Protein AF-A0ABD7LPE0-F1 (afdb_monomer_lite)

Organism: Enterococcus faecium (NCBI:txid1352)

Radius of gyration: 12.64 Å; chains: 1; bounding box: 27×19×34 Å

Sequence (59 aa):
MNKKTDEIAADLVVAWLNHESQVSTKGESISPKEIAQAYLDIHYAVIYGQLPEDRKNDD

Foldseek 3Di:
DPVVLLVVLVVVLVVVVVVCVVPVPPPDDQDPVNSVVSSVQSSCCSVPVDGDPVPVDDD

Secondary structure (DSSP, 8-state):
--HHHHHHHHHHHHHHHHHHHHH--S-PPPPHHHHHHHHHHHHHHHHHSS--GGGS---

Structure (mmCIF, N/CA/C/O backbone):
data_AF-A0ABD7LPE0-F1
#
_entry.id   AF-A0ABD7LPE0-F1
#
loop_
_atom_site.group_PDB
_atom_site.id
_atom_site.type_symbol
_atom_site.label_atom_id
_atom_site.label_alt_id
_atom_site.label_comp_id
_atom_site.label_asym_id
_atom_site.label_entity_id
_atom_site.label_seq_id
_atom_site.pdbx_PDB_ins_code
_atom_site.Cartn_x
_atom_site.Cartn_y
_atom_site.Cartn_z
_atom_site.occupancy
_atom_site.B_iso_or_equiv
_atom_site.auth_seq_id
_atom_site.auth_comp_id
_atom_site.auth_asym_id
_atom_site.auth_atom_id
_atom_site.pdbx_PDB_model_num
ATOM 1 N N . MET A 1 1 ? 7.277 9.437 -13.430 1.00 53.94 1 MET A N 1
ATOM 2 C CA . MET A 1 1 ? 6.497 8.447 -12.660 1.00 53.94 1 MET A CA 1
ATOM 3 C C . MET A 1 1 ? 5.898 7.449 -13.626 1.00 53.94 1 MET A C 1
ATOM 5 O O . MET A 1 1 ? 5.379 7.860 -14.659 1.00 53.94 1 MET A O 1
ATOM 9 N N . ASN A 1 2 ? 6.084 6.158 -13.357 1.00 71.00 2 ASN A N 1
ATOM 10 C CA . ASN A 1 2 ? 5.603 5.085 -14.218 1.00 71.00 2 ASN A CA 1
ATOM 11 C C . ASN A 1 2 ? 4.232 4.676 -13.674 1.00 71.00 2 ASN A C 1
ATOM 13 O O . ASN A 1 2 ? 4.172 4.159 -1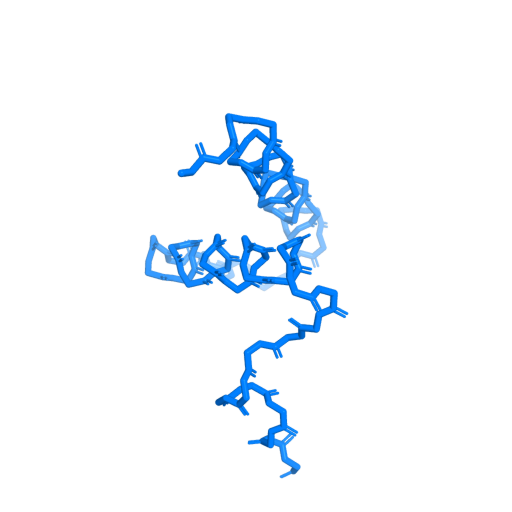2.568 1.00 71.00 2 ASN A O 1
ATOM 17 N N . LYS A 1 3 ? 3.146 4.918 -14.418 1.00 71.25 3 LYS A N 1
ATOM 18 C CA . LYS A 1 3 ? 1.759 4.737 -13.936 1.00 71.25 3 LYS A CA 1
ATOM 19 C C . LYS A 1 3 ? 1.514 3.375 -13.257 1.00 71.25 3 LYS A C 1
ATOM 21 O O . LYS A 1 3 ? 0.805 3.303 -12.265 1.00 71.25 3 LYS A O 1
ATOM 26 N N . LYS A 1 4 ? 2.187 2.326 -13.742 1.00 83.81 4 LYS A N 1
ATOM 27 C CA . LYS A 1 4 ? 2.148 0.971 -13.168 1.00 83.81 4 LYS A CA 1
ATOM 28 C C . LYS A 1 4 ? 2.717 0.880 -11.748 1.00 83.81 4 LYS A C 1
ATOM 30 O O . LYS A 1 4 ? 2.251 0.071 -10.961 1.00 83.81 4 LYS A O 1
ATOM 35 N N . THR A 1 5 ? 3.745 1.660 -11.430 1.00 83.94 5 THR A N 1
ATOM 36 C CA . THR A 1 5 ? 4.379 1.674 -10.105 1.00 83.94 5 THR A CA 1
ATOM 37 C C . THR A 1 5 ? 3.449 2.299 -9.070 1.00 83.94 5 THR A C 1
ATOM 39 O O . THR A 1 5 ? 3.297 1.736 -7.991 1.00 83.94 5 THR A O 1
ATOM 42 N N . ASP A 1 6 ? 2.794 3.411 -9.414 1.00 87.19 6 ASP A N 1
ATOM 43 C CA . ASP A 1 6 ? 1.815 4.066 -8.538 1.00 87.19 6 ASP A CA 1
ATOM 44 C C . ASP A 1 6 ? 0.615 3.142 -8.252 1.00 87.19 6 ASP A C 1
ATOM 46 O O . ASP A 1 6 ? 0.188 3.020 -7.105 1.00 87.19 6 ASP A O 1
ATOM 50 N N . GLU A 1 7 ? 0.121 2.428 -9.272 1.00 90.12 7 GLU A N 1
ATOM 51 C CA . GLU A 1 7 ? -0.963 1.440 -9.132 1.00 90.12 7 GLU A CA 1
ATOM 52 C C . GLU A 1 7 ? -0.566 0.286 -8.194 1.00 90.12 7 GLU A C 1
ATOM 54 O O . GLU A 1 7 ? -1.286 -0.006 -7.242 1.00 90.12 7 GLU A O 1
ATOM 59 N N . ILE A 1 8 ? 0.621 -0.306 -8.387 1.00 90.44 8 ILE A N 1
ATOM 60 C CA . ILE A 1 8 ? 1.124 -1.391 -7.524 1.00 90.44 8 ILE A CA 1
ATOM 61 C C . ILE A 1 8 ? 1.307 -0.913 -6.078 1.00 90.44 8 ILE A C 1
ATOM 63 O O . ILE A 1 8 ? 0.959 -1.631 -5.141 1.00 90.44 8 ILE A O 1
ATOM 67 N N . ALA A 1 9 ? 1.853 0.289 -5.879 1.00 90.00 9 ALA A N 1
ATOM 68 C CA . ALA A 1 9 ? 2.060 0.830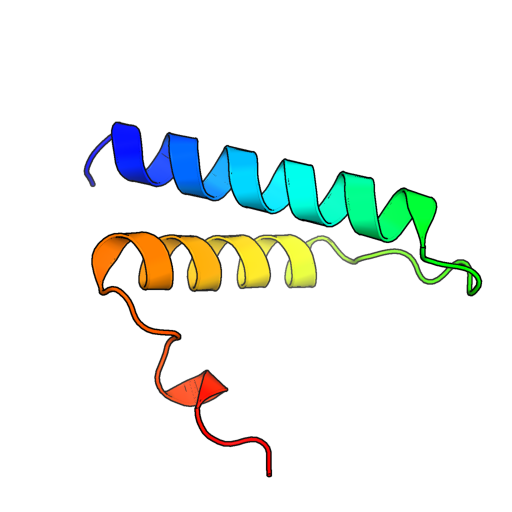 -4.541 1.00 90.00 9 ALA A CA 1
ATOM 69 C C . ALA A 1 9 ? 0.728 1.068 -3.815 1.00 90.00 9 ALA A C 1
ATOM 71 O O . ALA A 1 9 ? 0.597 0.715 -2.642 1.00 90.00 9 ALA A O 1
ATOM 72 N N . ALA A 1 10 ? -0.274 1.605 -4.516 1.00 91.25 10 ALA A N 1
ATOM 73 C CA . ALA A 1 10 ? -1.611 1.795 -3.966 1.00 91.25 10 ALA A CA 1
ATOM 74 C C . ALA A 1 10 ? -2.281 0.459 -3.600 1.00 91.25 10 ALA A C 1
ATOM 76 O O . ALA A 1 10 ? -2.796 0.329 -2.488 1.00 91.25 10 ALA A O 1
ATOM 77 N N . ASP A 1 11 ? -2.219 -0.546 -4.480 1.00 93.94 11 ASP A N 1
ATOM 78 C CA . ASP A 1 11 ? -2.790 -1.876 -4.221 1.00 93.94 11 ASP A CA 1
ATOM 79 C C . ASP A 1 11 ? -2.155 -2.548 -2.993 1.00 93.94 11 ASP A C 1
ATOM 81 O O . ASP A 1 11 ? -2.854 -3.138 -2.166 1.00 93.94 11 ASP A O 1
ATOM 85 N N . LEU A 1 12 ? -0.835 -2.419 -2.825 1.00 92.75 12 LEU A N 1
ATOM 86 C CA . LEU A 1 12 ? -0.120 -2.965 -1.669 1.00 92.75 12 LEU A CA 1
ATOM 87 C C . LEU A 1 12 ? -0.489 -2.255 -0.359 1.00 92.75 12 LEU A C 1
ATOM 89 O O . LEU A 1 12 ? -0.659 -2.923 0.661 1.00 92.75 12 LEU A O 1
ATOM 93 N N . VAL A 1 13 ? -0.672 -0.929 -0.375 1.00 93.19 13 VAL A N 1
ATOM 94 C CA . VAL A 1 13 ? -1.162 -0.182 0.799 1.00 93.19 13 VAL A CA 1
ATOM 95 C C . VAL A 1 13 ? -2.576 -0.627 1.174 1.00 93.19 13 VAL A C 1
ATOM 97 O O . VAL A 1 13 ? -2.857 -0.841 2.352 1.00 93.19 13 VAL A O 1
ATOM 100 N N . VAL A 1 14 ? -3.462 -0.817 0.192 1.00 93.00 14 VAL A N 1
ATOM 101 C CA . VAL A 1 14 ? -4.825 -1.318 0.433 1.00 93.00 14 VAL A CA 1
ATOM 102 C C . VAL A 1 14 ? -4.800 -2.738 1.002 1.00 93.00 14 VAL A C 1
ATOM 104 O O . VAL A 1 14 ? -5.522 -3.032 1.956 1.00 93.00 14 VAL A O 1
ATOM 107 N N . ALA A 1 15 ? -3.954 -3.618 0.460 1.00 92.69 15 ALA A N 1
ATOM 108 C CA . ALA A 1 15 ? -3.786 -4.975 0.974 1.00 92.69 15 ALA A CA 1
ATOM 109 C C . ALA A 1 15 ? -3.279 -4.979 2.425 1.00 92.69 15 ALA A C 1
ATOM 111 O O . ALA A 1 15 ? -3.806 -5.724 3.252 1.00 92.69 15 ALA A O 1
ATOM 112 N N . TRP A 1 16 ? -2.315 -4.112 2.748 1.00 91.44 16 TRP A N 1
ATOM 113 C CA . TRP A 1 16 ? -1.818 -3.934 4.111 1.00 91.44 16 TRP A CA 1
ATOM 114 C C . TRP A 1 16 ? -2.916 -3.438 5.061 1.00 91.44 16 TRP A C 1
ATOM 116 O O . TRP A 1 16 ? -3.144 -4.059 6.093 1.00 91.44 16 TRP A O 1
ATOM 126 N N . LEU A 1 17 ? -3.678 -2.405 4.688 1.00 90.44 17 LEU A N 1
ATOM 127 C CA . LEU A 1 17 ? -4.791 -1.902 5.506 1.00 90.44 17 LEU A CA 1
ATOM 128 C C . LEU A 1 17 ? -5.867 -2.966 5.764 1.00 90.44 17 LEU A C 1
ATOM 130 O O . LEU A 1 17 ? -6.366 -3.092 6.883 1.00 90.44 17 LEU A O 1
ATOM 134 N N . ASN A 1 18 ? -6.204 -3.761 4.746 1.00 90.62 18 ASN A N 1
ATOM 135 C CA . ASN A 1 18 ? -7.145 -4.871 4.892 1.00 90.62 18 ASN A CA 1
ATOM 136 C C . ASN A 1 18 ? -6.605 -5.975 5.808 1.00 90.62 18 ASN A C 1
ATOM 138 O O . ASN A 1 18 ? -7.382 -6.603 6.529 1.00 90.62 18 ASN A O 1
ATOM 142 N N . HIS A 1 19 ? -5.297 -6.235 5.777 1.00 88.88 19 HIS A N 1
ATOM 143 C CA . HIS A 1 19 ? -4.657 -7.165 6.700 1.00 88.88 19 HIS A CA 1
ATOM 144 C C . HIS A 1 19 ? -4.717 -6.633 8.134 1.00 88.88 19 HIS A C 1
ATOM 146 O O . HIS A 1 19 ? -5.219 -7.329 9.014 1.00 88.88 19 HIS A O 1
ATOM 152 N N . GLU A 1 20 ? -4.306 -5.383 8.359 1.00 86.81 20 GLU A N 1
ATOM 153 C CA . GLU A 1 20 ? -4.336 -4.745 9.679 1.00 86.81 20 GLU A CA 1
ATOM 154 C C . GLU A 1 20 ? -5.748 -4.703 10.268 1.00 86.81 20 GLU A C 1
ATOM 156 O O . GLU A 1 20 ? -5.934 -4.996 11.445 1.00 86.81 20 GLU A O 1
ATOM 161 N N . SER A 1 21 ? -6.772 -4.452 9.449 1.00 84.94 21 SER A N 1
ATOM 162 C CA . SER A 1 21 ? -8.168 -4.517 9.897 1.00 84.94 21 SER A CA 1
ATOM 163 C C . SER A 1 21 ? -8.598 -5.912 10.373 1.00 84.94 21 SER A C 1
ATOM 165 O O . SER A 1 21 ? -9.571 -6.012 11.120 1.00 84.94 21 SER A O 1
ATOM 167 N N . GLN A 1 22 ? -7.935 -6.981 9.925 1.00 86.25 22 GLN A N 1
ATOM 168 C CA . GLN A 1 22 ? -8.236 -8.359 10.325 1.00 86.25 22 GLN A CA 1
ATOM 169 C C . GLN A 1 22 ? -7.400 -8.815 11.525 1.00 86.25 22 GLN A C 1
ATOM 171 O O . GLN A 1 22 ? -7.887 -9.602 12.335 1.00 86.25 22 GLN A O 1
ATOM 176 N N . VAL A 1 23 ? -6.152 -8.345 11.640 1.00 83.25 23 VAL A N 1
ATOM 177 C CA . VAL A 1 23 ? -5.220 -8.784 12.693 1.00 83.25 23 VAL A CA 1
ATOM 178 C C . VAL A 1 23 ? -5.137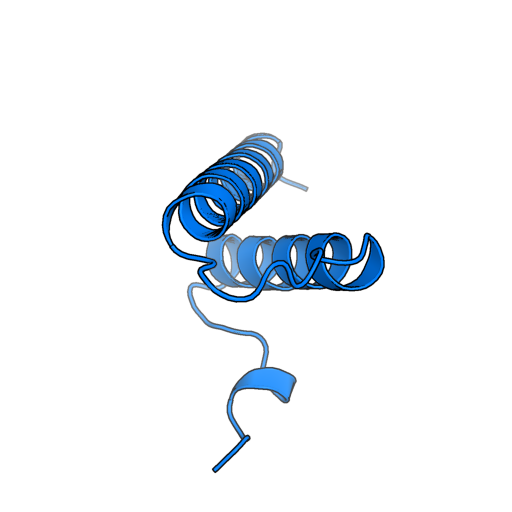 -7.835 13.887 1.00 83.25 23 VAL A C 1
ATOM 180 O O . VAL A 1 23 ? -4.673 -8.246 14.953 1.00 83.25 23 VAL A O 1
ATOM 183 N N . SER A 1 24 ? -5.587 -6.583 13.750 1.00 74.12 24 SER A N 1
ATOM 184 C CA . SER A 1 24 ? -5.539 -5.598 14.831 1.00 74.12 24 SER A CA 1
ATOM 185 C C . SER A 1 24 ? -6.559 -5.945 15.914 1.00 74.12 24 SER A C 1
ATOM 187 O O . SER A 1 24 ? -7.733 -5.586 15.872 1.00 74.12 24 SER A O 1
ATOM 189 N N . THR A 1 25 ? -6.082 -6.653 16.933 1.00 65.44 25 THR A N 1
ATOM 190 C CA . THR A 1 25 ? -6.837 -6.994 18.147 1.00 65.44 25 THR A CA 1
ATOM 191 C C . THR A 1 25 ? -6.926 -5.832 19.139 1.00 65.44 25 THR A C 1
ATOM 193 O O . THR A 1 25 ? -7.622 -5.940 20.148 1.00 65.44 25 THR A O 1
ATOM 196 N N . LYS A 1 26 ? -6.224 -4.720 18.872 1.00 61.59 26 LYS A N 1
ATOM 197 C CA . LYS A 1 26 ? -6.050 -3.599 19.808 1.00 61.59 26 LYS A CA 1
ATOM 198 C C . LYS A 1 26 ? -6.926 -2.377 19.529 1.00 61.59 26 LYS A C 1
ATOM 200 O O . LYS A 1 26 ? -6.943 -1.467 20.350 1.00 61.59 26 LYS A O 1
ATOM 205 N N . GLY A 1 27 ? -7.661 -2.334 18.415 1.00 61.53 27 GLY A N 1
ATOM 206 C CA . GLY A 1 27 ? -8.490 -1.171 18.069 1.00 61.53 27 GLY A CA 1
ATOM 207 C C . GLY A 1 27 ? -7.688 0.110 17.795 1.00 61.53 27 GLY A C 1
ATOM 208 O O . GLY A 1 27 ? -8.273 1.190 17.706 1.00 61.53 27 GLY A O 1
ATOM 209 N N . GLU A 1 28 ? -6.362 0.007 17.653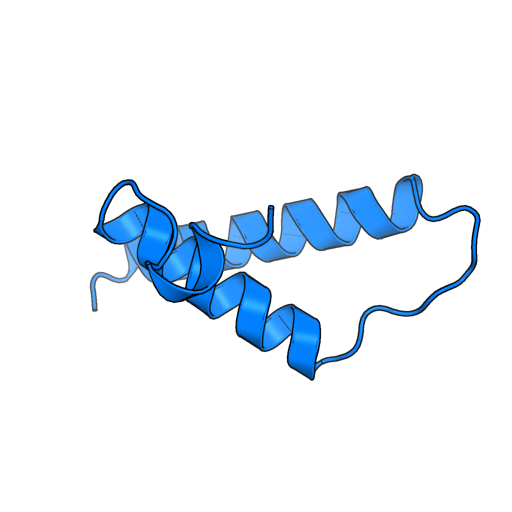 1.00 74.19 28 GLU A N 1
ATOM 210 C CA . GLU A 1 28 ? -5.524 1.112 17.196 1.00 74.19 28 GLU A CA 1
ATOM 211 C C . GLU A 1 28 ? -5.883 1.428 15.746 1.00 74.19 28 GLU A C 1
ATOM 213 O O . GLU A 1 28 ? -5.852 0.570 14.862 1.00 74.19 28 GLU A O 1
ATOM 218 N N . SER A 1 29 ? -6.304 2.671 15.531 1.00 78.69 29 SER A N 1
ATOM 219 C CA . SER A 1 29 ? -6.670 3.176 14.215 1.00 78.69 29 SER A CA 1
ATOM 220 C C . SER A 1 29 ? -5.419 3.687 13.517 1.00 78.69 29 SER A C 1
ATOM 222 O O . SER A 1 29 ? -4.737 4.559 14.050 1.00 78.69 29 SER A O 1
ATOM 224 N N . ILE A 1 30 ? -5.152 3.182 12.315 1.00 86.94 30 ILE A N 1
ATOM 225 C CA . ILE A 1 30 ? -4.039 3.645 11.484 1.00 86.94 30 ILE A CA 1
ATOM 226 C C . ILE A 1 30 ? -4.324 5.081 11.047 1.00 86.94 30 ILE A C 1
ATOM 228 O O . ILE A 1 30 ? -5.364 5.375 10.447 1.00 86.94 30 ILE A O 1
ATOM 232 N N . SER A 1 31 ? -3.403 5.991 11.349 1.00 90.56 31 SER A N 1
ATOM 233 C CA . SER A 1 31 ? -3.569 7.401 11.017 1.00 90.56 31 SER A CA 1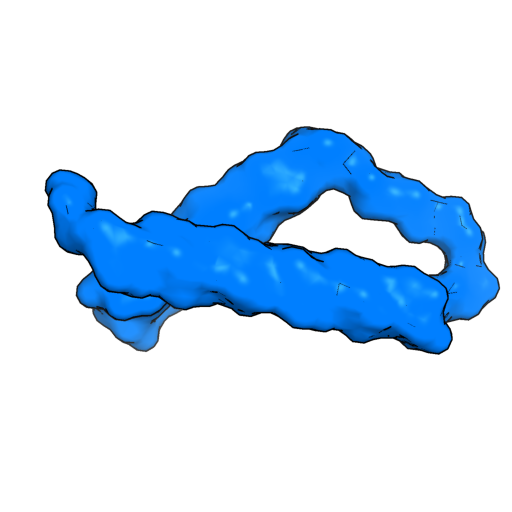
ATOM 234 C C . SER A 1 31 ? -3.305 7.673 9.527 1.00 90.56 31 SER A C 1
ATOM 236 O O . SER A 1 31 ? -2.475 7.008 8.901 1.00 90.56 31 SER A O 1
ATOM 238 N N . PRO A 1 32 ? -3.913 8.719 8.933 1.00 89.62 32 PRO A N 1
ATOM 239 C CA . PRO A 1 32 ? -3.632 9.102 7.545 1.00 89.62 32 PRO A CA 1
ATOM 240 C C . PRO A 1 32 ? -2.146 9.375 7.265 1.00 89.62 32 PRO A C 1
ATOM 242 O O . PRO A 1 32 ? -1.678 9.172 6.147 1.00 89.62 32 PRO A O 1
ATOM 245 N N . LYS A 1 33 ? -1.391 9.817 8.283 1.00 90.81 33 LYS A N 1
ATOM 246 C CA . LYS A 1 33 ? 0.055 10.046 8.182 1.00 90.81 33 LYS A CA 1
ATOM 247 C C . LYS A 1 33 ? 0.821 8.732 8.008 1.00 90.81 33 LYS A C 1
ATOM 249 O O . LYS A 1 33 ? 1.729 8.674 7.186 1.00 90.81 33 LYS A O 1
ATOM 254 N N . GLU A 1 34 ? 0.445 7.689 8.743 1.00 89.94 34 GLU A N 1
ATOM 255 C CA . GLU A 1 34 ? 1.042 6.355 8.604 1.00 89.94 34 GLU A CA 1
ATOM 256 C C . GLU A 1 34 ? 0.738 5.749 7.237 1.00 89.94 34 GLU A C 1
ATOM 258 O O . GLU A 1 34 ? 1.635 5.205 6.601 1.00 89.94 34 GLU A O 1
ATOM 263 N N . ILE A 1 35 ? -0.488 5.927 6.737 1.00 90.69 35 ILE A N 1
ATOM 264 C CA . ILE A 1 35 ? -0.879 5.481 5.391 1.00 90.69 35 ILE A CA 1
ATOM 265 C C . ILE A 1 35 ? -0.031 6.179 4.323 1.00 90.69 35 ILE A C 1
ATOM 267 O O . ILE A 1 35 ? 0.488 5.526 3.418 1.00 90.69 35 ILE A O 1
ATOM 271 N N . ALA A 1 36 ? 0.147 7.499 4.436 1.00 91.25 36 ALA A N 1
ATOM 272 C CA . ALA A 1 36 ? 0.969 8.263 3.502 1.00 91.25 36 ALA A CA 1
ATOM 273 C C . ALA A 1 36 ? 2.438 7.813 3.526 1.00 91.25 36 ALA A C 1
ATOM 275 O O . ALA A 1 36 ? 3.052 7.665 2.470 1.00 91.25 36 ALA A O 1
ATOM 276 N N . GLN A 1 37 ? 2.992 7.548 4.712 1.00 89.94 37 GLN A N 1
ATOM 277 C CA . GLN A 1 37 ? 4.361 7.052 4.840 1.00 89.94 37 GLN A CA 1
ATOM 278 C C . GLN A 1 37 ? 4.504 5.635 4.266 1.00 89.94 37 GLN A C 1
ATOM 280 O O . GLN A 1 37 ? 5.431 5.378 3.504 1.00 89.94 37 GLN A O 1
ATOM 285 N N . ALA A 1 38 ? 3.556 4.738 4.555 1.00 90.62 38 ALA A N 1
ATOM 286 C CA . ALA A 1 38 ? 3.532 3.390 3.993 1.00 90.62 38 ALA A CA 1
ATOM 287 C C . ALA A 1 38 ? 3.477 3.416 2.459 1.00 90.62 38 ALA A C 1
ATOM 289 O O . ALA A 1 38 ? 4.224 2.684 1.812 1.00 90.62 38 ALA A O 1
ATOM 290 N N . TYR A 1 39 ? 2.665 4.303 1.871 1.00 91.94 39 TYR A N 1
ATOM 291 C CA . TYR A 1 39 ? 2.637 4.504 0.421 1.00 91.94 39 TYR A CA 1
ATOM 292 C C . TYR A 1 39 ? 4.001 4.924 -0.126 1.00 91.94 39 TYR A C 1
ATOM 294 O O . TYR A 1 39 ? 4.471 4.329 -1.092 1.00 91.94 39 TYR A O 1
ATOM 302 N N . LEU A 1 40 ? 4.652 5.919 0.485 1.00 91.38 40 LEU A N 1
ATOM 303 C CA . LEU A 1 40 ? 5.959 6.402 0.030 1.00 91.38 40 LEU A CA 1
ATOM 304 C C . LEU A 1 40 ? 7.031 5.312 0.107 1.00 91.38 40 LEU A C 1
ATOM 306 O O . LEU A 1 40 ? 7.815 5.161 -0.831 1.00 91.38 40 LEU A O 1
ATOM 310 N N . ASP A 1 41 ? 7.029 4.526 1.178 1.00 89.25 41 ASP A N 1
ATOM 311 C CA . ASP A 1 41 ? 8.034 3.488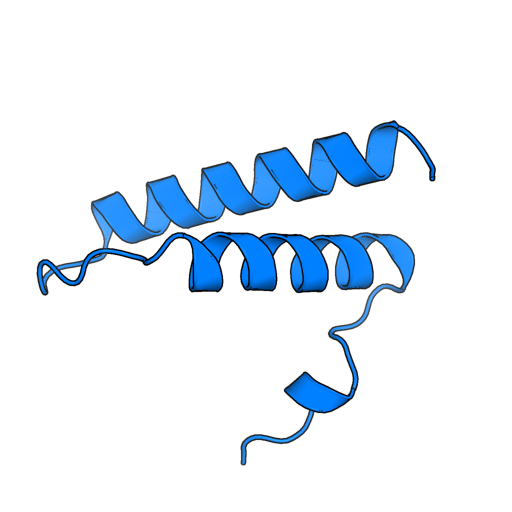 1.395 1.00 89.25 41 ASP A CA 1
ATOM 312 C C . ASP A 1 41 ? 7.830 2.295 0.464 1.00 89.25 41 ASP A C 1
ATOM 314 O O . ASP A 1 41 ? 8.793 1.798 -0.121 1.00 89.25 41 ASP A O 1
ATOM 318 N N . ILE A 1 42 ? 6.579 1.872 0.267 1.00 89.75 42 ILE A N 1
ATOM 319 C CA . ILE A 1 42 ? 6.231 0.833 -0.706 1.00 89.75 42 ILE A CA 1
ATOM 320 C C . ILE A 1 42 ? 6.555 1.318 -2.117 1.00 89.75 42 ILE A C 1
ATOM 322 O O . ILE A 1 42 ? 7.173 0.589 -2.886 1.00 89.75 42 ILE A O 1
ATOM 326 N N . HIS A 1 43 ? 6.192 2.551 -2.462 1.00 90.69 43 HIS A N 1
ATOM 327 C CA . HIS A 1 43 ? 6.483 3.118 -3.773 1.00 90.69 43 HIS A CA 1
ATOM 328 C C . HIS A 1 43 ? 7.997 3.176 -4.035 1.00 90.69 43 HIS A C 1
ATOM 330 O O . HIS A 1 43 ? 8.458 2.780 -5.108 1.00 90.69 43 HIS A O 1
ATOM 336 N N . TYR A 1 44 ? 8.790 3.587 -3.041 1.00 88.75 44 TYR A N 1
ATOM 337 C CA . TYR A 1 44 ? 10.250 3.539 -3.112 1.00 88.75 44 TYR A CA 1
ATOM 338 C C . TYR A 1 44 ? 10.753 2.095 -3.284 1.00 88.75 44 TYR A C 1
ATOM 340 O O . TYR A 1 44 ? 11.545 1.823 -4.187 1.00 88.75 44 TYR A O 1
ATOM 348 N N . ALA A 1 45 ? 10.240 1.145 -2.501 1.00 87.75 45 ALA A N 1
ATOM 349 C CA . ALA A 1 45 ? 10.627 -0.261 -2.594 1.00 87.75 45 ALA A CA 1
ATOM 350 C C . ALA A 1 45 ? 10.277 -0.904 -3.942 1.00 87.75 45 ALA A C 1
ATOM 352 O O . ALA A 1 45 ? 11.071 -1.680 -4.468 1.00 87.75 45 ALA A O 1
ATOM 353 N N . VAL A 1 46 ? 9.141 -0.550 -4.545 1.00 87.56 46 VAL A N 1
ATOM 354 C CA . VAL A 1 46 ? 8.750 -1.039 -5.877 1.00 87.56 46 VAL A CA 1
ATOM 355 C C . VAL A 1 46 ? 9.688 -0.499 -6.962 1.00 87.56 46 VAL A C 1
ATOM 357 O O . VAL A 1 46 ? 9.992 -1.216 -7.913 1.00 87.56 46 VAL A O 1
ATOM 360 N N . ILE A 1 47 ? 10.172 0.743 -6.835 1.00 86.69 47 ILE A N 1
ATOM 361 C CA . ILE A 1 47 ? 11.101 1.340 -7.811 1.00 86.69 47 ILE A CA 1
ATOM 362 C C . ILE A 1 47 ? 12.519 0.796 -7.641 1.00 86.69 47 ILE A C 1
ATOM 364 O O . ILE A 1 47 ? 13.174 0.463 -8.629 1.00 86.69 47 ILE A O 1
ATOM 368 N N . TYR A 1 48 ? 13.005 0.748 -6.404 1.00 86.50 48 TYR A N 1
ATOM 369 C CA . TYR A 1 48 ? 14.420 0.525 -6.109 1.00 86.50 48 TYR A CA 1
ATOM 370 C C . TYR A 1 48 ? 14.730 -0.896 -5.627 1.00 86.50 48 TYR A C 1
ATOM 372 O O . TYR A 1 48 ? 15.898 -1.237 -5.460 1.00 86.50 48 TYR A O 1
ATOM 380 N N . GLY A 1 49 ? 13.714 -1.732 -5.393 1.00 84.12 49 GLY A N 1
ATOM 381 C CA . GLY A 1 49 ? 13.876 -3.089 -4.862 1.00 84.12 49 GLY A CA 1
ATOM 382 C C . GLY A 1 49 ? 14.379 -3.135 -3.415 1.00 84.12 49 GLY A C 1
ATOM 383 O O . GLY A 1 49 ? 14.805 -4.189 -2.951 1.00 84.12 49 GLY A O 1
ATOM 384 N N . GLN A 1 50 ? 14.366 -2.004 -2.705 1.00 81.88 50 GLN A N 1
ATOM 385 C CA . GLN A 1 50 ? 14.863 -1.872 -1.337 1.00 81.88 50 GLN A CA 1
ATOM 386 C C . GLN A 1 50 ? 14.015 -0.884 -0.537 1.00 81.88 50 GLN A C 1
ATOM 388 O O . GLN A 1 50 ? 13.492 0.078 -1.095 1.00 81.88 50 GLN A O 1
ATOM 393 N N . LEU A 1 51 ? 13.932 -1.077 0.780 1.00 77.12 51 LEU A N 1
ATOM 394 C CA . LEU A 1 51 ? 13.364 -0.067 1.673 1.00 77.12 51 LEU A CA 1
ATOM 395 C C . LEU A 1 51 ? 14.236 1.207 1.676 1.00 77.12 51 LEU A C 1
ATOM 397 O O . LEU A 1 51 ? 15.454 1.102 1.468 1.00 77.12 51 LEU A O 1
ATOM 401 N N . PRO A 1 52 ? 13.641 2.395 1.896 1.00 75.88 52 PRO A N 1
ATOM 402 C CA . PRO A 1 52 ? 14.396 3.640 2.014 1.00 75.88 52 PRO A CA 1
ATOM 403 C C . PRO A 1 52 ? 15.423 3.563 3.154 1.00 75.88 52 PRO A C 1
ATOM 405 O O . PRO A 1 52 ? 15.212 2.872 4.149 1.00 75.88 52 PRO A O 1
ATOM 408 N N . GLU A 1 53 ? 16.566 4.234 2.990 1.00 73.25 53 GLU A N 1
ATOM 409 C CA . GLU A 1 53 ? 17.717 4.110 3.901 1.00 73.25 53 GLU A CA 1
ATOM 410 C C . GLU A 1 53 ? 17.397 4.530 5.340 1.00 73.25 53 GLU A C 1
ATOM 412 O O . GLU A 1 53 ? 17.860 3.874 6.271 1.00 73.25 53 GLU A O 1
ATOM 417 N N . ASP A 1 54 ? 16.521 5.520 5.527 1.00 66.12 54 ASP A N 1
ATOM 418 C CA . ASP A 1 54 ? 16.027 5.951 6.842 1.00 66.12 54 ASP A CA 1
ATOM 419 C C . ASP A 1 54 ? 15.234 4.863 7.595 1.00 66.12 54 ASP A C 1
ATOM 421 O O . ASP A 1 54 ? 15.008 4.983 8.793 1.00 66.12 54 ASP A O 1
ATOM 425 N N . ARG A 1 55 ? 14.819 3.786 6.909 1.00 57.97 55 ARG A N 1
ATOM 426 C CA . ARG A 1 55 ? 14.138 2.608 7.483 1.00 57.97 55 ARG A CA 1
ATOM 427 C C . ARG A 1 55 ? 15.066 1.395 7.635 1.00 57.97 55 ARG A C 1
ATOM 429 O O . ARG A 1 55 ? 14.617 0.358 8.114 1.00 57.97 55 ARG A O 1
ATOM 436 N N . LYS A 1 56 ? 16.330 1.476 7.192 1.00 58.16 56 LYS A N 1
ATOM 437 C CA . LYS A 1 56 ? 17.299 0.363 7.284 1.00 58.16 56 LYS A CA 1
ATOM 438 C C . LYS A 1 56 ? 17.979 0.262 8.656 1.00 58.16 56 LYS A C 1
ATOM 440 O O . LYS A 1 56 ? 18.662 -0.727 8.885 1.00 58.16 56 LYS A O 1
ATOM 445 N N . ASN A 1 57 ? 17.790 1.243 9.540 1.00 53.00 57 ASN A N 1
ATOM 446 C CA . ASN A 1 57 ? 18.346 1.252 10.892 1.00 53.00 57 ASN A CA 1
ATOM 447 C C . ASN A 1 57 ? 17.275 1.664 11.910 1.00 53.00 57 ASN A C 1
ATOM 449 O O . ASN A 1 57 ? 17.113 2.845 12.192 1.00 53.00 57 ASN A O 1
ATOM 453 N N . ASP A 1 58 ? 16.582 0.677 12.460 1.00 48.75 58 ASP A N 1
ATOM 454 C CA . ASP A 1 58 ? 15.974 0.740 13.792 1.00 48.75 58 ASP A CA 1
ATOM 455 C C . ASP A 1 58 ? 16.312 -0.633 14.407 1.00 48.75 58 ASP A C 1
ATOM 457 O O . ASP A 1 58 ? 15.617 -1.619 14.155 1.00 48.75 58 ASP A O 1
ATOM 461 N N . ASP A 1 59 ? 17.505 -0.722 15.010 1.00 46.28 59 ASP A N 1
ATOM 462 C CA . ASP A 1 59 ? 18.026 -1.899 15.736 1.00 46.28 59 ASP A CA 1
ATOM 463 C C . ASP A 1 59 ? 17.576 -1.828 17.204 1.00 46.28 59 ASP A C 1
ATOM 465 O O . ASP A 1 59 ? 17.716 -0.729 17.800 1.00 46.28 59 ASP A O 1
#

pLDDT: mean 81.69, std 12.64, range [46.28, 93.94]